Protein AF-A0A3N1D7R2-F1 (afdb_monomer)

Organism: NCBI:txid58109

Sequence (137 aa):
MTSPSEAVRLITARLTAFESTLLNRIGTVERKLETRLAAIETVLREHAPERDLGCGQGPDGEHVLTSTCPLTCLQPPVLPARPYNALVSGCCFSVIGDVITASQAGELTELRNMGPISAERVESVLRTAGLLPRVES

Foldseek 3Di:
DDDPVRVVVVVVVVVVVVVVVVVVVVVVVVVVVVVVVVVVVVVVVVPPPPPPQVADQDPVRDGQADQAGFLCVCDPPLADPQLSVLQVQQVQGGGNVSVLVCLVVVNQCVGDSRHPVSSVSSVVSCVVSVNDDDPPD

Structure (mmCIF, N/CA/C/O backbone):
data_AF-A0A3N1D7R2-F1
#
_entry.id   AF-A0A3N1D7R2-F1
#
loop_
_atom_site.group_PDB
_atom_site.id
_atom_site.type_symbol
_atom_site.label_atom_id
_atom_site.label_alt_id
_atom_site.label_comp_id
_atom_site.label_asym_id
_atom_site.label_entity_id
_atom_site.label_seq_id
_atom_site.pdbx_PDB_ins_code
_atom_site.Cartn_x
_atom_site.Cartn_y
_atom_site.Cartn_z
_atom_site.occupancy
_atom_site.B_iso_or_equiv
_atom_site.auth_seq_id
_atom_site.auth_comp_id
_atom_site.auth_asym_id
_atom_site.auth_atom_id
_atom_site.pdbx_PDB_model_num
ATOM 1 N N . MET A 1 1 ? 42.973 -2.081 -48.984 1.00 64.88 1 MET A N 1
ATOM 2 C CA . MET A 1 1 ? 42.546 -0.773 -48.443 1.00 64.88 1 MET A CA 1
ATOM 3 C C . MET A 1 1 ? 41.072 -0.628 -48.779 1.00 64.88 1 MET A C 1
ATOM 5 O O . MET A 1 1 ? 40.755 -0.545 -49.956 1.00 64.88 1 MET A O 1
ATOM 9 N N . THR A 1 2 ? 40.173 -0.727 -47.799 1.00 69.62 2 THR A N 1
ATOM 10 C CA . THR A 1 2 ? 38.733 -0.495 -48.015 1.00 69.62 2 THR A CA 1
ATOM 11 C C . THR A 1 2 ? 38.522 0.945 -48.454 1.00 69.62 2 THR A C 1
ATOM 13 O O . THR A 1 2 ? 39.094 1.861 -47.858 1.00 69.62 2 THR A O 1
ATOM 16 N N . SER A 1 3 ? 37.733 1.150 -49.509 1.00 87.94 3 SER A N 1
ATOM 17 C CA . SER A 1 3 ? 37.443 2.505 -49.973 1.00 87.94 3 SER A CA 1
ATOM 18 C C . SER A 1 3 ? 36.660 3.269 -48.890 1.00 87.94 3 SER A C 1
ATOM 20 O O . SER A 1 3 ? 35.867 2.657 -48.166 1.00 87.94 3 SER A O 1
ATOM 22 N N . PRO A 1 4 ? 36.827 4.596 -48.767 1.00 84.88 4 PRO A N 1
ATOM 23 C CA . PRO A 1 4 ? 36.066 5.399 -47.806 1.00 84.88 4 PRO A CA 1
ATOM 24 C C . PRO A 1 4 ? 34.544 5.198 -47.924 1.00 84.88 4 PRO A C 1
ATOM 26 O O . PRO A 1 4 ? 33.840 5.170 -46.920 1.00 84.88 4 PRO A O 1
ATOM 29 N N . SER A 1 5 ? 34.046 4.970 -49.144 1.00 88.88 5 SER A N 1
ATOM 30 C CA . SER A 1 5 ? 32.633 4.681 -49.429 1.00 88.88 5 SER A CA 1
ATOM 31 C C . SER A 1 5 ? 32.153 3.365 -48.801 1.00 88.88 5 SER A C 1
ATOM 33 O O . SER A 1 5 ? 31.061 3.286 -48.238 1.00 88.88 5 SER A O 1
ATOM 35 N N . GLU A 1 6 ? 32.987 2.329 -48.831 1.00 92.44 6 GLU A N 1
ATOM 36 C CA . GLU A 1 6 ? 32.668 1.015 -48.269 1.00 92.44 6 GLU A CA 1
ATOM 37 C C . GLU A 1 6 ? 32.672 1.032 -46.733 1.00 92.44 6 GLU A C 1
ATOM 39 O O . GLU A 1 6 ? 31.794 0.443 -46.101 1.00 92.44 6 GLU A O 1
ATOM 44 N N . ALA A 1 7 ? 33.595 1.790 -46.132 1.00 91.62 7 ALA A N 1
ATOM 45 C CA . ALA A 1 7 ? 33.631 2.011 -44.688 1.00 91.62 7 ALA A CA 1
ATOM 46 C C . ALA A 1 7 ? 32.375 2.748 -44.190 1.00 91.62 7 ALA A C 1
ATOM 48 O O . ALA A 1 7 ? 31.772 2.330 -43.201 1.00 91.62 7 ALA A O 1
ATOM 49 N N . VAL A 1 8 ? 31.933 3.791 -44.904 1.00 94.44 8 VAL A N 1
ATOM 50 C CA . VAL A 1 8 ? 30.688 4.510 -44.583 1.00 94.44 8 VAL A CA 1
ATOM 51 C C . VAL A 1 8 ? 29.482 3.576 -44.690 1.00 94.44 8 VAL A C 1
ATOM 53 O O . VAL A 1 8 ? 28.693 3.502 -43.752 1.00 94.44 8 VAL A O 1
ATOM 56 N N . ARG A 1 9 ? 29.375 2.786 -45.768 1.00 93.56 9 ARG A N 1
ATOM 57 C CA . ARG A 1 9 ? 28.279 1.814 -45.938 1.00 93.56 9 ARG A CA 1
ATOM 58 C C . ARG A 1 9 ? 28.215 0.790 -44.806 1.00 93.56 9 ARG A C 1
ATOM 60 O O . ARG A 1 9 ? 27.124 0.482 -44.329 1.00 93.56 9 ARG A O 1
ATOM 67 N N . LEU A 1 10 ? 29.363 0.275 -44.367 1.00 95.25 10 LEU A N 1
ATOM 68 C CA . LEU A 1 10 ? 29.427 -0.682 -43.264 1.00 95.25 10 LEU A CA 1
ATOM 69 C C . LEU A 1 10 ? 28.989 -0.049 -41.936 1.00 95.25 10 LEU A C 1
ATOM 71 O O . LEU A 1 10 ? 28.249 -0.673 -41.175 1.00 95.25 10 LEU A O 1
ATOM 75 N N . ILE A 1 11 ? 29.416 1.186 -41.660 1.00 94.81 11 ILE A N 1
ATOM 76 C CA . ILE A 1 11 ? 29.016 1.918 -40.451 1.00 94.81 11 ILE A CA 1
ATOM 77 C C . ILE A 1 11 ? 27.508 2.171 -40.461 1.00 94.81 11 ILE A C 1
ATOM 79 O O . ILE A 1 11 ? 26.844 1.854 -39.476 1.00 94.81 11 ILE A O 1
ATOM 83 N N . THR A 1 12 ? 26.954 2.657 -41.575 1.00 95.88 12 THR A N 1
ATOM 84 C CA . THR A 1 12 ? 25.509 2.879 -41.718 1.00 95.88 12 THR A CA 1
ATOM 85 C C . THR A 1 12 ? 24.726 1.591 -41.476 1.00 95.88 12 THR A C 1
ATOM 87 O O . THR A 1 12 ? 23.809 1.586 -40.662 1.00 95.88 12 THR A O 1
ATOM 90 N N . ALA A 1 13 ? 25.129 0.474 -42.090 1.00 94.06 13 ALA A N 1
ATOM 91 C CA . ALA A 1 13 ? 24.455 -0.809 -41.899 1.00 94.06 13 ALA A CA 1
ATOM 92 C C . ALA A 1 13 ? 24.475 -1.274 -40.432 1.00 94.06 13 ALA A C 1
ATOM 94 O O . ALA A 1 13 ? 23.469 -1.767 -39.920 1.00 94.06 13 ALA A O 1
ATOM 95 N N . ARG A 1 14 ? 25.601 -1.087 -39.729 1.00 96.38 14 ARG A N 1
ATOM 96 C CA . ARG A 1 14 ? 25.704 -1.422 -38.301 1.00 96.38 14 ARG A CA 1
ATOM 97 C C . ARG A 1 14 ? 24.826 -0.521 -37.440 1.00 96.38 14 ARG A C 1
ATOM 99 O O . ARG A 1 14 ? 24.183 -1.036 -36.532 1.00 96.38 14 ARG A O 1
ATOM 106 N N . LEU A 1 15 ? 24.780 0.781 -37.720 1.00 95.94 15 LEU A N 1
ATOM 107 C CA . LEU A 1 15 ? 23.924 1.719 -36.990 1.00 95.94 15 LEU A CA 1
ATOM 108 C C . LEU A 1 15 ? 22.445 1.362 -37.161 1.00 95.94 15 LEU A C 1
ATOM 110 O O . LEU A 1 15 ? 21.756 1.203 -36.161 1.00 95.94 15 LEU A O 1
ATOM 114 N N . THR A 1 16 ? 21.990 1.088 -38.385 1.00 96.00 16 THR A N 1
ATOM 115 C CA . THR A 1 16 ? 20.603 0.661 -38.638 1.00 96.00 16 THR A CA 1
ATOM 116 C C . THR A 1 16 ? 20.268 -0.673 -37.953 1.00 96.00 16 THR A C 1
ATOM 118 O O . THR A 1 16 ? 19.176 -0.856 -37.407 1.00 96.00 16 THR A O 1
ATOM 121 N N . ALA A 1 17 ? 21.210 -1.622 -37.918 1.00 95.81 17 ALA A N 1
ATOM 122 C CA . ALA A 1 17 ? 21.034 -2.878 -37.184 1.00 95.81 17 ALA A CA 1
ATOM 123 C C . ALA A 1 17 ? 20.944 -2.656 -35.659 1.00 95.81 17 ALA A C 1
ATOM 125 O O . ALA A 1 17 ? 20.149 -3.304 -34.973 1.00 95.81 17 ALA A O 1
ATOM 126 N N . PHE A 1 18 ? 21.723 -1.717 -35.119 1.00 96.50 18 PHE A N 1
ATOM 127 C CA . PHE A 1 18 ? 21.644 -1.332 -33.710 1.00 96.50 18 PHE A CA 1
ATOM 128 C C . PHE A 1 18 ? 20.326 -0.625 -33.381 1.00 96.50 18 PHE A C 1
ATOM 130 O O . PHE A 1 18 ? 19.679 -0.989 -32.401 1.00 96.50 18 PHE A O 1
ATOM 137 N N . GLU A 1 19 ? 19.901 0.329 -34.208 1.00 97.50 19 GLU A N 1
ATOM 138 C CA . GLU A 1 19 ? 18.636 1.054 -34.051 1.00 97.50 19 GLU A CA 1
ATOM 139 C C . GLU A 1 19 ? 17.442 0.099 -34.063 1.00 97.50 19 GLU A C 1
ATOM 141 O O . GLU A 1 19 ? 16.632 0.112 -33.137 1.00 97.50 19 GLU A O 1
ATOM 146 N N . SER A 1 20 ? 17.371 -0.802 -35.046 1.00 93.50 20 SER A N 1
ATOM 147 C CA . SER A 1 20 ? 16.302 -1.808 -35.110 1.00 93.50 20 SER A CA 1
ATOM 148 C C . SER A 1 20 ? 16.299 -2.740 -33.894 1.00 93.50 20 SER A C 1
ATOM 150 O O . SER A 1 20 ? 15.237 -3.050 -33.350 1.00 93.50 20 SER A O 1
ATOM 152 N N . THR A 1 21 ? 17.473 -3.144 -33.400 1.00 97.25 21 THR A N 1
ATOM 153 C CA . THR A 1 21 ? 17.582 -3.961 -32.181 1.00 97.25 21 THR A CA 1
ATOM 154 C C . THR A 1 21 ? 17.088 -3.207 -30.946 1.00 97.25 21 THR A C 1
ATOM 156 O O . THR A 1 21 ? 16.380 -3.782 -30.116 1.00 97.25 21 THR A O 1
ATOM 159 N N . LEU A 1 22 ? 17.438 -1.926 -30.806 1.00 96.00 22 LEU A N 1
ATOM 160 C CA . LEU A 1 22 ? 16.990 -1.096 -29.688 1.00 96.00 22 LEU A CA 1
ATOM 161 C C . LEU A 1 22 ? 15.477 -0.885 -29.721 1.00 96.00 22 LEU A C 1
ATOM 163 O O . LEU A 1 22 ? 14.824 -1.132 -28.709 1.00 96.00 22 LEU A O 1
ATOM 167 N N . LEU A 1 23 ? 14.916 -0.531 -30.879 1.00 95.44 23 LEU A N 1
ATOM 168 C CA . LEU A 1 23 ? 13.471 -0.369 -31.056 1.00 95.44 23 LEU A CA 1
ATOM 169 C C . LEU A 1 23 ? 12.711 -1.657 -30.714 1.00 95.44 23 LEU A C 1
ATOM 171 O O . LEU A 1 23 ? 11.736 -1.622 -29.965 1.00 95.44 23 LEU A O 1
ATOM 175 N N . ASN A 1 24 ? 13.209 -2.814 -31.158 1.00 95.12 24 ASN A N 1
ATOM 176 C CA . ASN A 1 24 ? 12.610 -4.108 -30.821 1.00 95.12 24 ASN A CA 1
ATOM 177 C C . ASN A 1 24 ? 12.651 -4.410 -29.316 1.00 95.12 24 ASN A C 1
ATOM 179 O O . ASN A 1 24 ? 11.694 -4.956 -28.754 1.00 95.12 24 ASN A O 1
ATOM 183 N N . ARG A 1 25 ? 13.754 -4.069 -28.639 1.00 96.25 25 ARG A N 1
ATOM 184 C CA . ARG A 1 25 ? 13.876 -4.252 -27.186 1.00 96.25 25 ARG A CA 1
ATOM 185 C C . ARG A 1 25 ? 12.934 -3.323 -26.428 1.00 96.25 25 ARG A C 1
ATOM 187 O O . ARG A 1 25 ? 12.281 -3.799 -25.503 1.00 96.25 25 ARG A O 1
ATOM 194 N N . ILE A 1 26 ? 12.827 -2.061 -26.842 1.00 96.38 26 ILE A N 1
ATOM 195 C CA . ILE A 1 26 ? 11.903 -1.076 -26.260 1.00 96.38 26 ILE A CA 1
ATOM 196 C C . ILE A 1 26 ? 10.462 -1.578 -26.390 1.00 96.38 26 ILE A C 1
ATOM 198 O O . ILE A 1 26 ? 9.819 -1.814 -25.370 1.00 96.38 26 ILE A O 1
ATOM 202 N N . GLY A 1 27 ? 10.016 -1.918 -27.603 1.00 94.94 27 GLY A N 1
ATOM 203 C CA . GLY A 1 27 ? 8.652 -2.417 -27.826 1.00 94.94 27 GLY A CA 1
ATOM 204 C C . GLY A 1 27 ? 8.350 -3.756 -27.136 1.00 94.94 27 GLY A C 1
ATOM 205 O O . GLY A 1 27 ? 7.197 -4.116 -26.900 1.00 94.94 27 GLY A O 1
ATOM 206 N N . THR A 1 28 ? 9.372 -4.540 -26.783 1.00 95.12 28 THR A N 1
ATOM 207 C CA . THR A 1 28 ? 9.191 -5.748 -25.959 1.00 95.12 28 THR A CA 1
ATOM 208 C C . THR A 1 28 ? 9.011 -5.408 -24.481 1.00 95.12 28 THR A C 1
ATOM 210 O O . THR A 1 28 ? 8.217 -6.055 -23.799 1.00 95.12 28 THR A O 1
ATOM 213 N N . VAL A 1 29 ? 9.741 -4.415 -23.971 1.00 94.81 29 VAL A N 1
ATOM 214 C CA . VAL A 1 29 ? 9.598 -3.943 -22.589 1.00 94.81 29 VAL A CA 1
ATOM 215 C C . VAL A 1 29 ? 8.248 -3.259 -22.394 1.00 94.81 29 VAL A C 1
ATOM 217 O O . VAL A 1 29 ? 7.569 -3.579 -21.424 1.00 94.81 29 VAL A O 1
ATOM 220 N N . GLU A 1 30 ? 7.827 -2.408 -23.329 1.00 95.94 30 GLU A N 1
ATOM 221 C CA . GLU A 1 30 ? 6.527 -1.723 -23.292 1.00 95.94 30 GLU A CA 1
ATOM 222 C C . GLU A 1 30 ? 5.372 -2.722 -23.208 1.00 95.94 30 GLU A C 1
ATOM 224 O O . GLU A 1 30 ? 4.618 -2.704 -22.239 1.00 95.94 30 GLU A O 1
ATOM 229 N N . ARG A 1 31 ? 5.326 -3.710 -24.113 1.00 92.62 31 ARG A N 1
ATOM 230 C CA . ARG A 1 31 ? 4.300 -4.767 -24.069 1.00 92.62 31 ARG A CA 1
ATOM 231 C C . ARG A 1 31 ? 4.311 -5.560 -22.762 1.00 92.62 31 ARG A C 1
ATOM 233 O O . ARG A 1 31 ? 3.258 -5.925 -22.239 1.00 92.62 31 ARG A O 1
ATOM 240 N N . LYS A 1 32 ? 5.496 -5.849 -22.207 1.00 93.75 32 LYS A N 1
ATOM 241 C CA . LYS A 1 32 ? 5.606 -6.530 -20.904 1.00 93.75 32 LYS A CA 1
ATOM 242 C C . LYS A 1 32 ? 5.071 -5.666 -19.764 1.00 93.75 32 LYS A C 1
ATOM 244 O O . LYS A 1 32 ? 4.475 -6.213 -18.838 1.00 93.75 32 LYS A O 1
ATOM 249 N N . LEU A 1 33 ? 5.293 -4.355 -19.806 1.00 92.38 33 LEU A N 1
ATOM 250 C CA . LEU A 1 33 ? 4.772 -3.422 -18.809 1.00 92.38 33 LEU A CA 1
ATO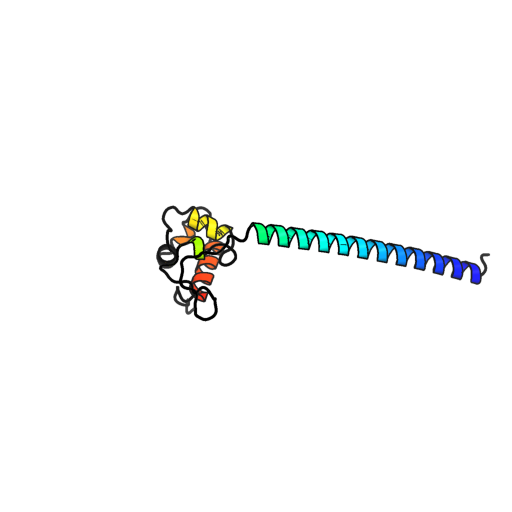M 251 C C . LEU A 1 33 ? 3.253 -3.290 -18.915 1.00 92.38 33 LEU A C 1
ATOM 253 O O . LEU A 1 33 ? 2.585 -3.441 -17.897 1.00 92.38 33 LEU A O 1
ATOM 257 N N . GLU A 1 34 ? 2.710 -3.123 -20.121 1.00 93.19 34 GLU A N 1
ATOM 258 C CA . GLU A 1 34 ? 1.261 -3.094 -20.373 1.00 93.19 34 GLU A CA 1
ATOM 259 C C . GLU A 1 34 ? 0.577 -4.366 -19.861 1.00 93.19 34 GLU A C 1
ATOM 261 O O . GLU A 1 34 ? -0.402 -4.297 -19.122 1.00 93.19 34 GLU A O 1
ATOM 266 N N . THR A 1 35 ? 1.150 -5.537 -20.159 1.00 91.50 35 THR A N 1
ATOM 267 C CA . THR A 1 35 ? 0.620 -6.825 -19.680 1.00 91.50 35 THR A CA 1
ATOM 268 C C . THR A 1 35 ? 0.601 -6.894 -18.152 1.00 91.50 35 THR A C 1
ATOM 270 O O . THR A 1 35 ? -0.367 -7.362 -17.553 1.00 91.50 35 THR A O 1
ATOM 273 N N . ARG A 1 36 ? 1.668 -6.423 -17.493 1.00 93.31 36 ARG A N 1
ATOM 274 C CA . ARG A 1 36 ? 1.745 -6.411 -16.025 1.00 93.31 36 ARG A CA 1
ATOM 275 C C . ARG A 1 36 ? 0.765 -5.420 -15.406 1.00 93.31 36 ARG A C 1
ATOM 277 O O . ARG A 1 36 ? 0.184 -5.747 -14.378 1.00 93.31 36 ARG A O 1
ATOM 284 N N . LEU A 1 37 ? 0.581 -4.247 -16.009 1.00 90.81 37 LEU A N 1
ATOM 285 C CA . LEU A 1 37 ? -0.393 -3.255 -15.555 1.00 90.81 37 LEU A CA 1
ATOM 286 C C . LEU A 1 37 ? -1.818 -3.804 -15.652 1.00 90.81 37 LEU A C 1
ATOM 288 O O . LEU A 1 37 ? -2.528 -3.794 -14.653 1.00 90.81 37 LEU A O 1
ATOM 292 N N . ALA A 1 38 ? -2.188 -4.397 -16.789 1.00 85.50 38 ALA A N 1
ATOM 293 C CA . ALA A 1 38 ? -3.502 -5.016 -16.969 1.00 85.50 38 ALA A CA 1
ATOM 294 C C . ALA A 1 38 ? -3.759 -6.157 -15.964 1.00 85.50 38 ALA A C 1
ATOM 296 O O . ALA A 1 38 ? -4.859 -6.285 -15.420 1.00 85.50 38 ALA A O 1
ATOM 297 N N . ALA A 1 39 ? -2.736 -6.966 -15.663 1.00 88.25 39 ALA A N 1
ATOM 298 C CA . ALA A 1 39 ? -2.832 -8.013 -14.649 1.00 88.25 39 ALA A CA 1
ATOM 299 C C . ALA A 1 39 ? -3.042 -7.431 -13.241 1.00 88.25 39 ALA A C 1
ATOM 301 O O . ALA A 1 39 ? -3.894 -7.914 -12.499 1.00 88.25 39 ALA A O 1
ATOM 302 N N . ILE A 1 40 ? -2.311 -6.369 -12.882 1.00 84.31 40 ILE A N 1
ATOM 303 C CA . ILE A 1 40 ? -2.478 -5.676 -11.597 1.00 84.31 40 ILE A CA 1
ATOM 304 C C . ILE A 1 40 ? -3.879 -5.070 -11.489 1.00 84.31 40 ILE A C 1
ATOM 306 O O . ILE A 1 40 ? -4.529 -5.245 -10.464 1.00 84.31 40 ILE A O 1
ATOM 310 N N . GLU A 1 41 ? -4.369 -4.400 -12.531 1.00 82.81 41 GLU A N 1
ATOM 311 C CA . GLU A 1 41 ? -5.723 -3.836 -12.546 1.00 82.81 41 GLU A CA 1
ATOM 312 C C . GLU A 1 41 ? -6.797 -4.908 -12.377 1.00 82.81 41 GLU A C 1
ATOM 314 O O . GLU A 1 41 ? -7.778 -4.693 -11.670 1.00 82.81 41 GLU A O 1
ATOM 319 N N . THR A 1 42 ? -6.604 -6.070 -13.000 1.00 77.75 42 THR A N 1
ATOM 320 C CA . THR A 1 42 ? -7.522 -7.205 -12.859 1.00 77.75 42 THR A CA 1
ATOM 321 C C . THR A 1 42 ? -7.543 -7.711 -11.422 1.00 77.75 42 THR A C 1
ATOM 323 O O . THR A 1 42 ? -8.613 -7.785 -10.828 1.00 77.75 42 THR A O 1
ATOM 326 N N . VAL A 1 43 ? -6.371 -7.943 -10.825 1.00 79.75 43 VAL A N 1
ATOM 327 C CA . VAL A 1 43 ? -6.256 -8.375 -9.424 1.00 79.75 43 VAL A CA 1
ATOM 328 C C . VAL A 1 43 ? -6.856 -7.342 -8.469 1.00 79.75 43 VAL A C 1
ATOM 330 O O . VAL A 1 43 ? -7.570 -7.701 -7.539 1.00 79.75 43 VAL A O 1
ATOM 333 N N . LEU A 1 44 ? -6.609 -6.050 -8.694 1.00 75.88 44 LEU A N 1
ATOM 334 C CA . LEU A 1 44 ? -7.180 -4.983 -7.869 1.00 75.88 44 LEU A CA 1
ATOM 335 C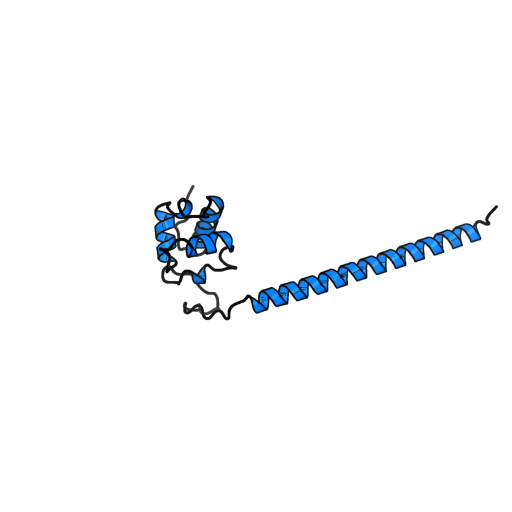 C . LEU A 1 44 ? -8.702 -4.902 -7.999 1.00 75.88 44 LEU A C 1
ATOM 337 O O . LEU A 1 44 ? -9.368 -4.614 -7.011 1.00 75.88 44 LEU A O 1
ATOM 341 N N . ARG A 1 45 ? -9.255 -5.163 -9.188 1.00 71.31 45 ARG A N 1
ATOM 342 C CA . ARG A 1 45 ? -10.704 -5.189 -9.418 1.00 71.31 45 ARG A CA 1
ATOM 343 C C . ARG A 1 45 ? -11.357 -6.413 -8.778 1.00 71.31 45 ARG A C 1
ATOM 345 O O . ARG A 1 45 ? -12.399 -6.273 -8.157 1.00 71.31 45 ARG A O 1
ATOM 352 N N . GLU A 1 46 ? -10.737 -7.585 -8.890 1.00 71.88 46 GLU A N 1
ATOM 353 C CA . GLU A 1 46 ? -11.218 -8.831 -8.275 1.00 71.88 46 GLU A CA 1
ATOM 354 C C . GLU A 1 46 ? -11.098 -8.823 -6.743 1.00 71.88 46 GLU A C 1
ATOM 356 O O . GLU A 1 46 ? -11.872 -9.481 -6.052 1.00 71.88 46 GLU A O 1
ATOM 361 N N . HIS A 1 47 ? -10.139 -8.074 -6.195 1.00 61.00 47 HIS A N 1
ATOM 362 C CA . HIS A 1 47 ? -9.946 -7.917 -4.752 1.00 61.00 47 HIS A CA 1
ATOM 363 C C . HIS A 1 47 ? -10.529 -6.625 -4.179 1.00 61.00 47 HIS A C 1
ATOM 365 O O . HIS A 1 47 ? -10.349 -6.364 -2.990 1.00 61.00 47 HIS A O 1
ATOM 371 N N . ALA A 1 48 ? -11.228 -5.821 -4.978 1.00 47.72 48 ALA A N 1
ATOM 372 C CA . ALA A 1 48 ? -12.056 -4.749 -4.454 1.00 47.72 48 ALA A CA 1
ATOM 373 C C . ALA A 1 48 ? -13.406 -5.362 -4.045 1.00 47.72 48 ALA A C 1
ATOM 375 O O . ALA A 1 48 ? -14.218 -5.641 -4.927 1.00 47.72 48 ALA A O 1
ATOM 376 N N . PRO A 1 49 ? -13.676 -5.610 -2.746 1.00 49.75 49 PRO A N 1
ATOM 377 C CA . PRO A 1 49 ? -15.018 -6.003 -2.340 1.00 49.75 49 PRO A CA 1
ATOM 378 C C . PRO A 1 49 ? -15.998 -4.900 -2.758 1.00 49.75 49 PRO A C 1
ATOM 380 O O . PRO A 1 49 ? -15.686 -3.715 -2.601 1.00 49.75 49 PRO A O 1
ATOM 383 N N . GLU A 1 50 ? -17.171 -5.276 -3.278 1.00 48.28 50 GLU A N 1
ATOM 384 C CA . GLU A 1 50 ? -18.319 -4.369 -3.365 1.00 48.28 50 GLU A CA 1
ATOM 385 C C . GLU A 1 50 ? -18.514 -3.747 -1.978 1.00 48.28 50 GLU A C 1
ATOM 387 O O . GLU A 1 50 ? -18.824 -4.426 -0.999 1.00 48.28 50 GLU A O 1
ATOM 392 N N . ARG A 1 51 ? -18.196 -2.455 -1.867 1.00 52.09 51 ARG A N 1
ATOM 393 C CA . ARG A 1 51 ? -18.161 -1.727 -0.599 1.00 52.09 51 ARG A CA 1
ATOM 394 C C . ARG A 1 51 ? -19.573 -1.358 -0.179 1.00 52.09 51 ARG A C 1
ATOM 396 O O . ARG A 1 51 ? -19.946 -0.192 -0.254 1.00 52.09 51 ARG A O 1
ATOM 403 N N . ASP A 1 52 ? -20.332 -2.326 0.311 1.00 45.69 52 ASP A N 1
ATOM 404 C CA . ASP A 1 52 ? -21.493 -2.021 1.138 1.00 45.69 52 ASP A CA 1
ATOM 405 C C . ASP A 1 52 ? -21.017 -1.854 2.588 1.00 45.69 52 ASP A C 1
ATOM 407 O O . ASP A 1 52 ? -21.086 -2.757 3.419 1.00 45.69 52 ASP A O 1
ATOM 411 N N . LEU A 1 53 ? -20.378 -0.711 2.868 1.00 51.75 53 LEU A N 1
ATOM 412 C CA . LEU A 1 53 ? -19.773 -0.445 4.177 1.00 51.75 53 LEU A CA 1
ATOM 413 C C . LEU A 1 53 ? -20.811 -0.140 5.267 1.00 51.75 53 LEU A C 1
ATOM 415 O O . LEU A 1 53 ? -20.406 0.067 6.404 1.00 51.75 53 LEU A O 1
ATOM 419 N N . GLY A 1 54 ? -22.121 -0.103 4.975 1.00 49.12 54 GLY A N 1
ATOM 420 C CA . GLY A 1 54 ? -23.183 0.110 5.977 1.00 49.12 54 GLY A CA 1
ATOM 421 C C . GLY A 1 54 ? -23.055 1.405 6.799 1.00 49.12 54 GLY A C 1
ATOM 422 O O . GLY A 1 54 ? -23.791 1.614 7.760 1.00 49.12 54 GLY A O 1
ATOM 423 N N . CYS A 1 55 ? -22.115 2.273 6.432 1.00 46.44 55 CYS A N 1
ATOM 424 C CA . CYS A 1 55 ? -21.738 3.487 7.131 1.00 46.44 55 CYS A CA 1
ATOM 425 C C . CYS A 1 55 ? -22.089 4.662 6.233 1.00 46.44 55 CYS A C 1
ATOM 427 O O . CYS A 1 55 ? -21.715 4.666 5.059 1.00 46.44 55 CYS A O 1
ATOM 429 N N . GLY A 1 56 ? -22.839 5.618 6.782 1.00 48.91 56 GLY A N 1
ATOM 430 C CA . GLY A 1 56 ? -23.440 6.726 6.044 1.00 48.91 56 GLY A CA 1
ATOM 431 C C . GLY A 1 56 ? -22.481 7.358 5.037 1.00 48.91 56 GLY A C 1
ATOM 432 O O . GLY A 1 56 ? -21.437 7.892 5.405 1.00 48.91 56 GLY A O 1
ATOM 433 N N . GLN A 1 57 ? -22.845 7.282 3.759 1.00 47.09 57 GLN A N 1
ATOM 434 C CA . GLN A 1 57 ? -22.188 8.049 2.708 1.00 47.09 57 GLN A CA 1
ATOM 435 C C . GLN A 1 57 ? -22.482 9.530 2.956 1.00 47.09 57 GLN A C 1
ATOM 437 O O . GLN A 1 57 ? -23.642 9.915 3.128 1.00 47.09 57 GLN A O 1
ATOM 442 N N . GLY A 1 58 ? -21.436 10.358 3.003 1.00 49.72 58 GLY A N 1
ATOM 443 C CA . GLY A 1 58 ? -21.605 11.807 2.967 1.00 49.72 58 GLY A CA 1
ATOM 444 C C . GLY A 1 58 ? -22.267 12.253 1.653 1.00 49.72 58 GLY A C 1
ATOM 445 O O . GLY A 1 58 ? -22.318 11.476 0.696 1.00 49.72 58 GLY A O 1
ATOM 446 N N . PRO A 1 59 ? -22.756 13.504 1.572 1.00 44.34 59 PRO A N 1
ATOM 447 C CA . PRO A 1 59 ? -23.466 14.022 0.396 1.00 44.34 59 PRO A CA 1
ATOM 448 C C . PRO A 1 59 ? -22.639 13.986 -0.905 1.00 44.34 59 PRO A C 1
ATOM 450 O O . PRO A 1 59 ? -23.224 13.984 -1.984 1.00 44.34 59 PRO A O 1
ATOM 453 N N . ASP A 1 60 ? -21.310 13.874 -0.801 1.00 50.00 60 ASP A N 1
ATOM 454 C CA . ASP A 1 60 ? -20.375 13.831 -1.933 1.00 50.00 60 ASP A CA 1
ATOM 455 C C . ASP A 1 60 ? -19.835 12.416 -2.241 1.00 50.00 60 ASP A C 1
ATOM 457 O O . ASP A 1 60 ? -18.946 12.248 -3.074 1.00 50.00 60 ASP A O 1
ATOM 461 N N . GLY A 1 61 ? -20.343 11.374 -1.569 1.00 52.38 61 GLY A N 1
ATOM 462 C CA . GLY A 1 61 ? -19.887 9.989 -1.755 1.00 52.38 61 GLY A CA 1
ATOM 463 C C . GLY A 1 61 ? -18.574 9.635 -1.042 1.00 52.38 61 GLY A C 1
ATOM 464 O O . GLY A 1 61 ? -18.121 8.492 -1.130 1.00 52.38 61 GLY A O 1
ATOM 465 N N . GLU A 1 62 ? -17.976 10.567 -0.292 1.00 57.34 62 GLU A N 1
ATOM 466 C CA . GLU A 1 62 ? -16.865 10.271 0.616 1.00 57.34 62 GLU A CA 1
ATOM 467 C C . GLU A 1 62 ? -17.380 9.618 1.908 1.00 57.34 62 GLU A C 1
ATOM 469 O O . GLU A 1 62 ? -18.295 10.105 2.580 1.00 57.34 62 GLU A O 1
ATOM 474 N N . HIS A 1 63 ? -16.791 8.474 2.254 1.00 67.06 63 HIS A N 1
ATOM 475 C CA . HIS A 1 63 ? -17.083 7.770 3.496 1.00 67.06 63 HIS A CA 1
ATOM 476 C C . HIS A 1 63 ? -16.362 8.460 4.661 1.00 67.06 63 HIS A C 1
ATOM 478 O O . HIS A 1 63 ? -15.142 8.342 4.808 1.00 67.06 63 HIS A O 1
ATOM 484 N N . VAL A 1 64 ? -17.122 9.155 5.507 1.00 74.69 6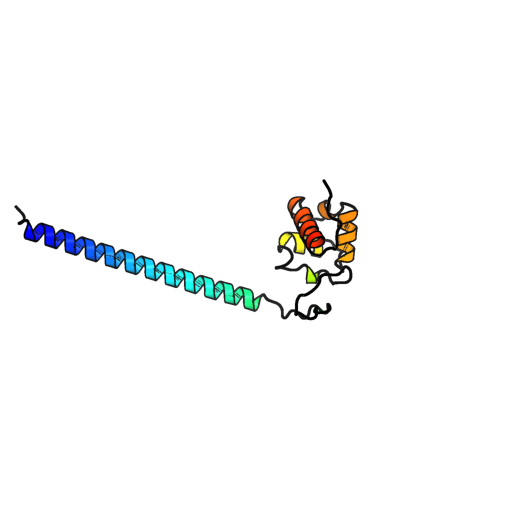4 VAL A N 1
ATOM 485 C CA . VAL A 1 64 ? -16.600 9.786 6.724 1.00 74.69 64 VAL A CA 1
ATOM 486 C C . VAL A 1 64 ? -16.453 8.722 7.812 1.00 74.69 64 VAL A C 1
ATOM 488 O O . VAL A 1 64 ? -17.433 8.118 8.244 1.00 74.69 64 VAL A O 1
ATOM 491 N N . LEU A 1 65 ? -15.220 8.481 8.264 1.00 81.19 65 LEU A N 1
ATOM 492 C CA . LEU A 1 65 ? -14.946 7.553 9.363 1.00 81.19 65 LEU A CA 1
ATOM 493 C C . LEU A 1 65 ? -15.494 8.122 10.677 1.00 81.19 65 LEU A C 1
ATOM 495 O O . LEU A 1 65 ? -15.154 9.236 11.066 1.00 81.19 65 LEU A O 1
ATOM 499 N N . THR A 1 66 ? -16.300 7.336 11.386 1.00 83.94 66 THR A N 1
ATOM 500 C CA . THR A 1 66 ? -16.807 7.666 12.726 1.00 83.94 66 THR A CA 1
ATOM 501 C C . THR A 1 66 ? -16.405 6.584 13.729 1.00 83.94 66 THR A C 1
ATOM 503 O O . THR A 1 66 ? -16.013 5.483 13.345 1.00 83.94 66 THR A O 1
ATOM 506 N N . SER A 1 67 ? -16.500 6.868 15.030 1.00 84.00 67 SER A N 1
ATOM 507 C CA . SER A 1 67 ? -16.178 5.890 16.082 1.00 84.00 67 SER A CA 1
ATOM 508 C C . SER A 1 67 ? -17.119 4.679 16.103 1.00 84.00 67 SER A C 1
ATOM 510 O O . SER A 1 67 ? -16.744 3.626 16.611 1.00 84.00 67 SER A O 1
ATOM 512 N N . THR A 1 68 ? -18.319 4.793 15.534 1.00 84.00 68 THR A N 1
ATOM 513 C CA . THR A 1 68 ? -19.294 3.696 15.450 1.00 84.00 68 THR A CA 1
ATOM 514 C C . THR A 1 68 ? -19.134 2.849 14.192 1.00 84.00 68 THR A C 1
ATOM 516 O O . THR A 1 68 ? -19.797 1.820 14.068 1.00 84.00 68 THR A O 1
ATOM 519 N N . CYS A 1 69 ? -18.261 3.248 13.260 1.00 82.94 69 CYS A N 1
ATOM 520 C CA . CYS A 1 69 ? -17.968 2.445 12.082 1.00 82.94 69 CYS A CA 1
ATOM 521 C C . CYS A 1 69 ? -17.367 1.086 12.491 1.00 82.94 69 CYS A C 1
ATOM 523 O O . CYS A 1 69 ? -16.556 1.026 13.422 1.00 82.94 69 CYS A O 1
ATOM 525 N N . PRO A 1 70 ? -17.700 -0.001 11.777 1.00 86.75 70 PRO A N 1
ATOM 526 C CA . PRO A 1 70 ? -17.054 -1.286 11.957 1.00 86.75 70 PRO A CA 1
ATOM 527 C C . PRO A 1 70 ? -15.571 -1.184 11.599 1.00 86.75 70 PRO A C 1
ATOM 529 O O . PRO A 1 70 ? -15.154 -0.364 10.773 1.00 86.75 70 PRO A O 1
ATOM 532 N N . LEU A 1 71 ? -14.765 -2.071 12.184 1.00 86.19 71 LEU A N 1
ATOM 533 C CA . LEU A 1 71 ? -13.324 -2.117 11.929 1.00 86.19 71 LEU A CA 1
ATOM 534 C C . LEU A 1 71 ? -12.989 -2.275 10.433 1.00 86.19 71 LEU A C 1
ATOM 536 O O . LEU A 1 71 ? -11.966 -1.777 9.969 1.00 86.19 71 LEU A O 1
ATOM 540 N N . THR A 1 72 ? -13.878 -2.902 9.658 1.00 84.06 72 THR A N 1
ATOM 541 C CA . THR A 1 72 ? -13.757 -3.075 8.201 1.00 84.06 72 THR A CA 1
ATOM 542 C C . THR A 1 72 ? -13.661 -1.757 7.432 1.00 84.06 72 THR A C 1
ATOM 544 O O . THR A 1 72 ? -13.110 -1.744 6.333 1.00 84.06 72 THR A O 1
ATOM 547 N N . CYS A 1 73 ? -14.104 -0.630 7.994 1.00 84.88 73 CYS A N 1
ATOM 548 C CA . CYS A 1 73 ? -13.905 0.687 7.386 1.00 84.88 73 CYS A CA 1
ATOM 549 C C . CYS A 1 73 ? -12.432 1.135 7.379 1.00 84.88 73 CYS A C 1
ATOM 551 O O . CYS A 1 73 ? -12.071 2.028 6.616 1.00 84.88 73 CYS A O 1
ATOM 553 N N . LEU A 1 74 ? -11.570 0.508 8.188 1.00 85.00 74 LEU A N 1
ATOM 554 C CA . LEU A 1 74 ? -10.125 0.747 8.199 1.00 85.00 74 LEU A CA 1
ATOM 555 C C . LEU A 1 74 ? -9.341 -0.204 7.282 1.00 85.00 74 LEU A C 1
ATOM 557 O O . LEU A 1 74 ? -8.114 -0.141 7.249 1.00 85.00 74 LEU A O 1
ATOM 561 N N . GLN A 1 75 ? -10.008 -1.090 6.540 1.00 83.62 75 GLN A N 1
ATOM 562 C CA . GLN A 1 75 ? -9.338 -2.011 5.620 1.00 83.62 75 GLN A CA 1
ATOM 563 C C . GLN A 1 75 ? -8.574 -1.265 4.504 1.00 83.62 75 GLN A C 1
ATOM 565 O O . GLN A 1 75 ? -8.834 -0.082 4.250 1.00 83.62 75 GLN A O 1
ATOM 570 N N . PRO A 1 76 ? -7.643 -1.928 3.793 1.00 76.00 76 PRO A N 1
ATOM 571 C CA . PRO A 1 76 ? -6.975 -1.324 2.643 1.00 76.00 76 PRO A CA 1
ATOM 572 C C . PRO A 1 76 ? -7.979 -0.712 1.645 1.00 76.00 76 PRO A C 1
ATOM 574 O O . PRO A 1 76 ? -8.981 -1.348 1.313 1.00 76.00 76 PRO A O 1
ATOM 577 N N . PRO A 1 77 ? -7.749 0.520 1.149 1.00 74.38 77 PRO A N 1
ATOM 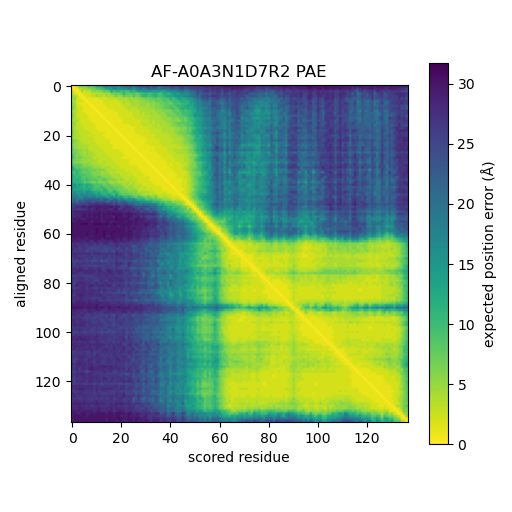578 C CA . PRO A 1 77 ? -6.500 1.285 1.169 1.00 74.38 77 PRO A CA 1
ATOM 579 C C . PRO A 1 77 ? -6.308 2.213 2.383 1.00 74.38 77 PRO A C 1
ATOM 581 O O . PRO A 1 77 ? -5.290 2.897 2.435 1.00 74.38 77 PRO A O 1
ATOM 584 N N . VAL A 1 78 ? -7.250 2.264 3.333 1.00 82.50 78 VAL A N 1
ATOM 585 C CA . VAL A 1 78 ? -7.209 3.207 4.468 1.00 82.50 78 VAL A CA 1
ATOM 586 C C . VAL A 1 78 ? -6.042 2.888 5.402 1.00 82.50 78 VAL A C 1
ATOM 588 O O . VAL A 1 78 ? -5.191 3.743 5.642 1.00 82.50 78 VAL A O 1
ATOM 591 N N . LEU A 1 79 ? -5.947 1.639 5.872 1.00 84.31 79 LEU A N 1
ATOM 592 C CA . LEU A 1 79 ? -4.736 1.124 6.505 1.00 84.31 79 LEU A CA 1
ATOM 593 C C . LEU A 1 79 ? -4.013 0.133 5.593 1.00 84.31 79 LEU A C 1
ATOM 595 O O . LEU A 1 79 ? -4.644 -0.664 4.895 1.00 84.31 79 LEU A O 1
ATOM 599 N N . PRO A 1 80 ? -2.672 0.092 5.648 1.00 84.31 80 PRO A N 1
ATOM 600 C CA . PRO A 1 80 ? -1.922 -1.015 5.077 1.00 84.31 80 PRO A CA 1
ATOM 601 C C . PRO A 1 80 ? -2.351 -2.354 5.701 1.00 84.31 80 PRO A C 1
ATOM 603 O O . PRO A 1 80 ? -2.703 -2.421 6.878 1.00 84.31 80 PRO A O 1
ATOM 606 N N . ALA A 1 81 ? -2.241 -3.446 4.939 1.00 84.62 81 ALA A N 1
ATOM 607 C CA . ALA A 1 81 ? -2.698 -4.771 5.375 1.00 84.62 81 ALA A CA 1
ATOM 608 C C . ALA A 1 81 ? -2.099 -5.223 6.720 1.00 84.62 81 ALA A C 1
ATOM 610 O O . ALA A 1 81 ? -2.768 -5.877 7.508 1.00 84.62 81 ALA A O 1
ATOM 611 N N . ARG A 1 82 ? -0.844 -4.856 7.015 1.00 86.31 82 ARG A N 1
ATOM 612 C CA . ARG A 1 82 ? -0.161 -5.245 8.258 1.00 86.31 82 ARG A CA 1
ATOM 613 C C . ARG A 1 82 ? -0.825 -4.680 9.531 1.00 86.31 82 ARG A C 1
ATOM 615 O O . ARG A 1 82 ? -1.223 -5.498 10.355 1.00 86.31 82 ARG A O 1
ATOM 622 N N . PRO A 1 83 ? -0.952 -3.349 9.725 1.00 88.88 83 PRO A N 1
ATOM 623 C CA . PRO A 1 83 ? -1.666 -2.794 10.876 1.00 88.88 83 PRO A CA 1
ATOM 624 C C . PRO A 1 83 ? -3.130 -3.237 10.914 1.00 88.88 83 PRO A C 1
ATOM 626 O O . PRO A 1 83 ? -3.609 -3.596 11.981 1.00 88.88 83 PRO A O 1
ATOM 629 N N . TYR A 1 84 ? -3.816 -3.308 9.767 1.00 89.12 84 TYR A N 1
ATOM 630 C CA . TYR A 1 84 ? -5.200 -3.790 9.725 1.00 89.12 84 TYR A CA 1
ATOM 631 C C . TYR A 1 84 ? -5.331 -5.231 10.247 1.00 89.12 84 TYR A C 1
ATOM 633 O O . TYR A 1 84 ? -6.123 -5.498 11.145 1.00 89.12 84 TYR A O 1
ATOM 641 N N . ASN A 1 85 ? -4.500 -6.155 9.760 1.00 87.75 85 ASN A N 1
ATOM 642 C CA . ASN A 1 85 ? -4.524 -7.548 10.205 1.00 87.75 85 ASN A CA 1
ATOM 643 C C . ASN A 1 85 ? -4.138 -7.695 11.679 1.00 87.75 85 ASN A C 1
ATOM 645 O O . ASN A 1 85 ? -4.640 -8.599 12.341 1.00 87.75 85 ASN A O 1
ATOM 649 N N . ALA A 1 86 ? -3.259 -6.835 12.200 1.00 88.69 86 ALA A N 1
ATOM 650 C CA . ALA A 1 86 ? -2.927 -6.817 13.621 1.00 88.69 86 ALA A CA 1
ATOM 651 C C . ALA A 1 86 ? -4.128 -6.380 14.479 1.00 88.69 86 ALA A C 1
ATOM 653 O O . ALA A 1 86 ? -4.371 -6.998 15.510 1.00 88.69 86 ALA A O 1
ATOM 654 N N . LEU A 1 87 ? -4.921 -5.401 14.021 1.00 88.44 87 LEU A N 1
ATOM 655 C CA . LEU A 1 87 ? -6.183 -5.026 14.671 1.00 88.44 87 LEU A CA 1
ATOM 656 C C . LEU A 1 87 ? -7.202 -6.168 14.604 1.00 88.44 87 LEU A C 1
ATOM 658 O O . LEU A 1 87 ? -7.727 -6.564 15.629 1.00 88.44 87 LEU A O 1
ATOM 662 N N . VAL A 1 88 ? -7.422 -6.773 13.435 1.00 86.81 88 VAL A N 1
ATOM 663 C CA . VAL A 1 88 ? -8.372 -7.897 13.291 1.00 86.81 88 VAL A CA 1
ATOM 664 C C . VAL A 1 88 ? -7.947 -9.122 14.113 1.00 86.81 88 VAL A C 1
ATOM 666 O O . VAL A 1 88 ? -8.786 -9.856 14.626 1.00 86.81 88 VAL A O 1
ATOM 669 N N . SER A 1 89 ? -6.638 -9.353 14.251 1.00 83.94 89 SER A N 1
ATOM 670 C CA . SER A 1 89 ? -6.096 -10.442 15.078 1.00 83.94 89 SER A CA 1
ATOM 671 C C . SER A 1 89 ? -6.142 -10.131 16.575 1.00 83.94 89 SER A C 1
ATOM 673 O O . SER A 1 89 ? -6.052 -11.049 17.389 1.00 83.94 89 SER A O 1
ATOM 675 N N . GLY A 1 90 ? -6.233 -8.852 16.943 1.00 72.50 90 GLY A N 1
ATOM 676 C CA . GLY A 1 90 ? -6.500 -8.411 18.302 1.00 72.50 90 GLY A CA 1
ATOM 677 C C . GLY A 1 90 ? -7.973 -8.652 18.591 1.00 72.50 90 GLY A C 1
ATOM 678 O O . GLY A 1 90 ? -8.828 -7.916 18.119 1.00 72.50 90 GLY A O 1
ATOM 679 N N . CYS A 1 91 ? -8.274 -9.702 19.347 1.00 63.09 91 CYS A N 1
ATOM 680 C CA . CYS A 1 91 ? -9.609 -10.285 19.517 1.00 63.09 91 CYS A CA 1
ATOM 681 C C . CYS A 1 91 ? -10.711 -9.339 20.051 1.00 63.09 91 CYS A C 1
ATOM 683 O O . CYS A 1 91 ? -11.841 -9.781 20.239 1.00 63.09 91 CYS A O 1
ATOM 685 N N . CYS A 1 92 ? -10.390 -8.077 20.340 1.00 77.19 92 CYS A N 1
ATOM 686 C CA . CYS A 1 92 ? -11.219 -7.136 21.086 1.00 77.19 92 CYS A CA 1
ATOM 687 C C . CYS A 1 92 ? -11.750 -5.965 20.242 1.00 77.19 92 CYS A C 1
ATOM 689 O O 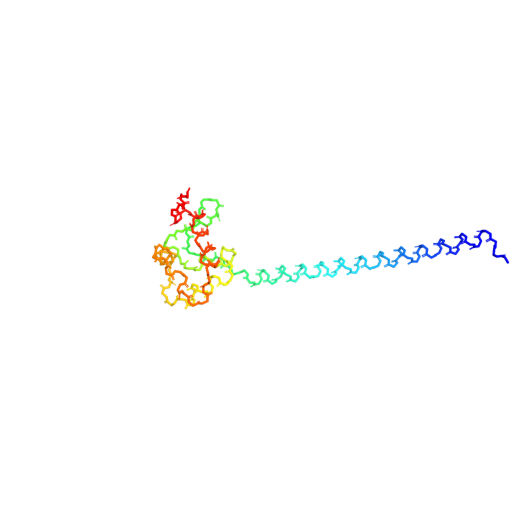. CYS A 1 92 ? -12.521 -5.169 20.764 1.00 77.19 92 CYS A O 1
ATOM 691 N N . PHE A 1 93 ? -11.347 -5.828 18.973 1.00 85.75 93 PHE A N 1
ATOM 692 C CA . PHE A 1 93 ? -11.748 -4.688 18.143 1.00 85.75 93 PHE A CA 1
ATOM 693 C C . PHE A 1 93 ? -12.910 -5.052 17.221 1.00 85.75 93 PHE A C 1
ATOM 695 O O . PHE A 1 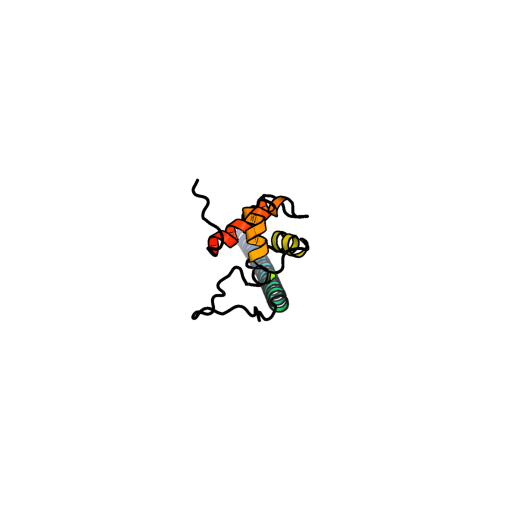93 ? -12.753 -5.817 16.270 1.00 85.75 93 PHE A O 1
ATOM 702 N N . SER A 1 94 ? -14.075 -4.470 17.487 1.00 84.12 94 SER A N 1
ATOM 703 C CA . SER A 1 94 ? -15.282 -4.628 16.672 1.00 84.12 94 SER A CA 1
ATOM 704 C C . SER A 1 94 ? -15.600 -3.363 15.872 1.00 84.12 94 SER A C 1
ATOM 706 O O . SER A 1 94 ? -15.952 -3.432 14.690 1.00 84.12 94 SER A O 1
ATOM 708 N N . VAL A 1 95 ? -15.391 -2.201 16.489 1.00 89.88 95 VAL A N 1
ATOM 709 C CA . VAL A 1 95 ? -15.632 -0.877 15.909 1.00 89.88 95 VAL A CA 1
ATOM 710 C C . VAL A 1 95 ? -14.391 0.004 16.018 1.00 89.88 95 VAL A C 1
ATOM 712 O O . VAL A 1 95 ? -13.483 -0.259 16.807 1.00 89.88 95 VAL A O 1
ATOM 715 N N . ILE A 1 96 ? -14.343 1.082 15.232 1.00 90.31 96 ILE A N 1
ATOM 716 C CA . ILE A 1 96 ? -13.240 2.055 15.277 1.00 90.31 96 ILE A CA 1
ATOM 717 C C . ILE A 1 96 ? -13.092 2.658 16.685 1.00 90.31 96 ILE A C 1
ATOM 719 O O . ILE A 1 96 ? -11.973 2.922 17.116 1.00 90.31 96 ILE A O 1
ATOM 723 N N . GLY A 1 97 ? -14.193 2.818 17.425 1.00 88.38 97 GLY A N 1
ATOM 724 C CA . GLY A 1 97 ? -14.204 3.263 18.820 1.00 88.38 97 GLY A CA 1
ATOM 725 C C . GLY A 1 97 ? -13.283 2.447 19.727 1.00 88.38 97 GLY A C 1
ATOM 726 O O . GLY A 1 97 ? -12.511 3.035 20.478 1.00 88.38 97 GLY A O 1
ATOM 727 N N . ASP A 1 98 ? -13.275 1.121 19.578 1.00 90.44 98 ASP A N 1
ATOM 728 C CA . ASP A 1 98 ? -12.424 0.227 20.371 1.00 90.44 98 ASP A CA 1
ATOM 729 C C . ASP A 1 98 ? -10.933 0.515 20.103 1.00 90.44 98 ASP A C 1
ATOM 731 O O . ASP A 1 98 ? -10.104 0.543 21.014 1.00 90.44 98 ASP A O 1
ATOM 735 N N . VAL A 1 99 ? -10.592 0.797 18.840 1.00 91.12 99 VAL A N 1
ATOM 736 C CA . VAL A 1 99 ? -9.226 1.143 18.414 1.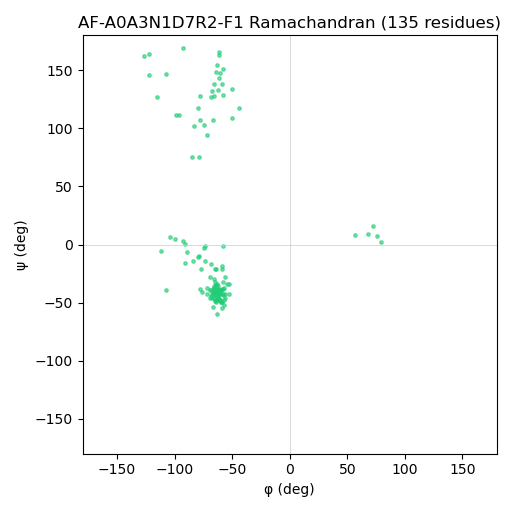00 91.12 99 VAL A CA 1
ATOM 737 C C . VAL A 1 99 ? -8.811 2.514 18.946 1.00 91.12 99 VAL A C 1
ATOM 739 O O . VAL A 1 99 ? -7.664 2.691 19.356 1.00 91.12 99 VAL A O 1
ATOM 742 N N . ILE A 1 100 ? -9.733 3.482 18.965 1.00 91.06 100 ILE A N 1
ATOM 743 C CA . ILE A 1 100 ? -9.499 4.810 19.547 1.00 91.06 100 ILE A CA 1
ATOM 744 C C . ILE A 1 100 ? -9.185 4.673 21.039 1.00 91.06 100 ILE A C 1
ATOM 746 O O . ILE A 1 100 ? -8.206 5.253 21.504 1.00 91.06 100 ILE A O 1
ATOM 750 N N . THR A 1 101 ? -9.967 3.879 21.776 1.00 90.50 101 THR A N 1
ATOM 751 C CA . THR A 1 101 ? -9.736 3.638 23.206 1.00 90.50 101 THR A CA 1
ATOM 752 C C . THR A 1 101 ? -8.372 2.993 23.454 1.00 90.50 101 THR A C 1
ATOM 754 O O . THR A 1 101 ? -7.606 3.506 24.267 1.00 90.50 101 THR A O 1
ATOM 757 N N . ALA A 1 102 ? -8.012 1.946 22.704 1.00 89.56 102 ALA A N 1
ATOM 758 C CA . ALA A 1 102 ? -6.697 1.309 22.830 1.00 89.56 102 ALA A CA 1
ATOM 759 C C . ALA A 1 102 ? -5.536 2.245 22.445 1.00 89.56 102 ALA A C 1
ATOM 761 O O . ALA A 1 102 ? -4.468 2.191 23.050 1.00 89.56 102 ALA A O 1
ATOM 762 N N . SER A 1 103 ? -5.732 3.131 21.463 1.00 90.44 103 SER A N 1
ATOM 763 C CA . SER A 1 103 ? -4.747 4.161 21.109 1.00 90.44 103 SER A CA 1
ATOM 764 C C . SER A 1 103 ? -4.528 5.147 22.250 1.00 90.44 103 SER A C 1
ATOM 766 O O . SER A 1 103 ? -3.387 5.410 22.618 1.00 90.44 103 SER A O 1
ATOM 768 N N . GLN A 1 104 ? -5.607 5.654 22.847 1.00 88.56 104 GLN A N 1
ATOM 769 C CA . GLN A 1 104 ? -5.529 6.596 23.964 1.00 88.56 104 GLN A CA 1
ATOM 770 C C . GLN A 1 104 ? -4.919 5.963 25.222 1.00 88.56 104 GLN A C 1
ATOM 772 O O . GLN A 1 104 ? -4.260 6.659 25.991 1.00 88.56 104 GLN A O 1
ATOM 777 N N . ALA A 1 105 ? -5.099 4.654 25.407 1.00 88.50 105 ALA A N 1
ATOM 778 C CA . ALA A 1 105 ? -4.474 3.886 26.479 1.00 88.50 105 ALA A CA 1
ATOM 779 C C . ALA A 1 105 ? -2.999 3.518 26.200 1.00 88.50 105 ALA A C 1
ATOM 781 O O . ALA A 1 105 ? -2.308 3.049 27.100 1.00 88.50 105 ALA A O 1
ATOM 782 N N . GLY A 1 106 ? -2.493 3.729 24.976 1.00 86.94 106 GLY A N 1
ATOM 783 C CA . GLY A 1 106 ? -1.139 3.327 24.568 1.00 86.94 106 GLY A CA 1
ATOM 784 C C . GLY A 1 106 ? -0.975 1.823 24.295 1.00 86.94 106 GLY A C 1
ATOM 785 O O . GLY A 1 106 ? 0.130 1.352 24.024 1.00 86.94 106 GLY A O 1
ATOM 786 N N . GLU A 1 107 ? -2.073 1.069 24.296 1.00 89.69 107 GLU A N 1
ATOM 787 C CA . GLU A 1 107 ? -2.103 -0.397 24.214 1.00 89.69 107 GLU A CA 1
ATOM 788 C C . GLU A 1 107 ? -1.911 -0.923 22.783 1.00 89.69 107 GLU A C 1
ATOM 790 O O . GLU A 1 107 ? -1.673 -2.112 22.573 1.00 89.69 107 GLU A O 1
ATOM 795 N N . LEU A 1 108 ? -1.963 -0.055 21.761 1.00 86.50 108 LEU A N 1
ATOM 796 C CA . LEU A 1 108 ? -1.783 -0.483 20.367 1.00 86.50 108 LEU A CA 1
ATOM 797 C C . LEU A 1 108 ? -0.450 -1.204 20.148 1.00 86.50 108 LEU A C 1
ATOM 799 O O . LEU A 1 108 ? -0.397 -2.168 19.391 1.00 86.50 108 LEU A O 1
ATOM 803 N N . THR A 1 109 ? 0.625 -0.765 20.804 1.00 87.69 109 THR A N 1
ATOM 804 C CA . THR A 1 109 ? 1.948 -1.400 20.667 1.00 87.69 109 THR A CA 1
ATOM 805 C C . THR A 1 109 ? 2.061 -2.748 21.383 1.00 87.69 109 THR A C 1
ATOM 807 O O . THR A 1 109 ? 2.980 -3.512 21.094 1.00 87.69 109 THR A O 1
ATOM 810 N N . GLU A 1 110 ? 1.113 -3.068 22.265 1.00 87.69 110 GLU A N 1
ATOM 811 C CA . GLU A 1 110 ? 1.039 -4.348 22.974 1.00 87.69 110 GLU A CA 1
ATOM 812 C C . GLU A 1 110 ? 0.334 -5.428 22.139 1.00 87.69 110 GLU A C 1
ATOM 814 O O . GLU A 1 110 ? 0.440 -6.626 22.418 1.00 87.69 110 GLU A O 1
ATOM 819 N N . LEU A 1 111 ? -0.357 -5.025 21.067 1.00 86.50 111 LEU A N 1
ATOM 820 C CA . LEU A 1 111 ? -1.033 -5.948 20.169 1.00 86.50 111 LEU A CA 1
ATOM 821 C C . LEU A 1 111 ? -0.039 -6.838 19.425 1.00 86.50 111 LEU A C 1
ATOM 823 O O . LEU A 1 111 ? 0.975 -6.408 18.865 1.00 86.50 111 LEU A O 1
ATOM 827 N N . ARG A 1 112 ? -0.393 -8.120 19.327 1.00 85.88 112 ARG A N 1
ATOM 828 C CA . ARG A 1 112 ? 0.395 -9.095 18.578 1.00 85.88 112 ARG A CA 1
ATOM 829 C C . ARG A 1 112 ? 0.531 -8.650 17.119 1.00 85.88 112 ARG A C 1
ATOM 831 O O . ARG A 1 112 ? -0.456 -8.412 16.432 1.00 85.88 112 ARG A O 1
ATOM 838 N N . ASN A 1 113 ? 1.769 -8.619 16.626 1.00 86.25 113 ASN A N 1
ATOM 839 C CA . ASN A 1 113 ? 2.141 -8.161 15.278 1.00 86.25 113 ASN A CA 1
ATOM 840 C C . ASN A 1 113 ? 1.957 -6.654 15.016 1.00 86.25 113 ASN A C 1
ATOM 842 O O . ASN A 1 113 ? 2.153 -6.220 13.874 1.00 86.25 113 ASN A O 1
ATOM 846 N N . MET A 1 114 ? 1.668 -5.856 16.046 1.00 89.81 114 MET A N 1
ATOM 847 C CA . MET A 1 114 ? 1.665 -4.400 15.968 1.00 89.81 114 MET A CA 1
ATOM 848 C C . MET A 1 114 ? 3.004 -3.850 16.465 1.00 89.81 114 MET A C 1
ATOM 850 O O . MET A 1 114 ? 3.349 -3.954 17.633 1.00 89.81 114 MET A O 1
ATOM 854 N N . GLY A 1 115 ? 3.800 -3.289 15.555 1.00 88.00 115 GLY A N 1
ATOM 855 C CA . GLY A 1 115 ? 5.021 -2.562 15.922 1.00 88.00 115 GLY A CA 1
ATOM 856 C C . GLY A 1 115 ? 4.761 -1.061 16.091 1.00 88.00 115 GLY A C 1
ATOM 857 O O . GLY A 1 115 ? 3.730 -0.580 15.616 1.00 88.00 115 GLY A O 1
ATOM 858 N N . PRO A 1 116 ? 5.721 -0.291 16.635 1.00 87.81 116 PRO A N 1
ATOM 859 C CA . PRO A 1 116 ? 5.569 1.152 16.860 1.00 87.81 116 PRO A CA 1
ATOM 860 C C . PRO A 1 116 ? 5.216 1.917 15.576 1.00 87.81 116 PRO A C 1
ATOM 862 O O . PRO A 1 116 ? 4.280 2.703 15.562 1.00 87.81 116 PRO A O 1
ATOM 865 N N . ILE A 1 117 ? 5.859 1.585 14.450 1.00 89.69 117 ILE A N 1
ATOM 866 C CA . ILE A 1 117 ? 5.561 2.184 13.134 1.00 89.69 117 ILE A CA 1
ATOM 867 C C . ILE A 1 117 ? 4.132 1.855 12.664 1.00 89.69 117 ILE A C 1
ATOM 869 O O . ILE A 1 117 ? 3.495 2.630 11.958 1.00 89.69 117 ILE A O 1
ATOM 873 N N . SER A 1 118 ? 3.631 0.659 12.989 1.00 89.94 118 SER A N 1
ATOM 874 C CA . SER A 1 118 ? 2.279 0.248 12.587 1.00 89.94 118 SER A CA 1
ATOM 875 C C . SER A 1 118 ? 1.223 0.932 13.451 1.00 89.94 118 SER A C 1
ATOM 877 O O . SER A 1 118 ? 0.240 1.411 12.896 1.00 89.94 118 SER A O 1
ATOM 879 N N . ALA A 1 119 ? 1.469 1.050 14.759 1.00 89.44 119 ALA A N 1
ATOM 880 C CA . ALA A 1 119 ? 0.631 1.814 15.677 1.00 89.44 119 ALA A CA 1
ATOM 881 C C . ALA A 1 119 ? 0.572 3.296 15.273 1.00 89.44 119 ALA A C 1
ATOM 883 O O . ALA A 1 119 ? -0.514 3.831 15.080 1.00 89.44 119 ALA A O 1
ATOM 884 N N . GLU A 1 120 ? 1.717 3.923 14.995 1.00 90.69 120 GLU A N 1
ATOM 885 C CA . GLU A 1 120 ? 1.785 5.318 14.539 1.00 90.69 120 GLU A CA 1
ATOM 886 C C . GLU A 1 120 ? 0.981 5.552 13.251 1.00 90.69 120 GLU A C 1
ATOM 888 O O . GLU A 1 120 ? 0.303 6.567 13.104 1.00 90.69 120 GLU A O 1
ATOM 893 N N . ARG A 1 121 ? 0.999 4.596 12.314 1.00 89.31 121 ARG A N 1
ATOM 894 C CA . ARG A 1 121 ? 0.174 4.670 11.098 1.00 89.31 121 ARG A CA 1
ATOM 895 C C . ARG A 1 121 ? -1.319 4.607 11.403 1.00 89.31 121 ARG A C 1
ATOM 897 O O . ARG A 1 121 ? -2.074 5.349 10.781 1.00 89.31 121 ARG A O 1
ATOM 904 N N . VAL A 1 122 ? -1.740 3.748 12.334 1.00 90.56 122 VAL A N 1
ATOM 905 C CA . VAL A 1 122 ? -3.138 3.691 12.794 1.00 90.56 122 VAL A CA 1
ATOM 906 C C . V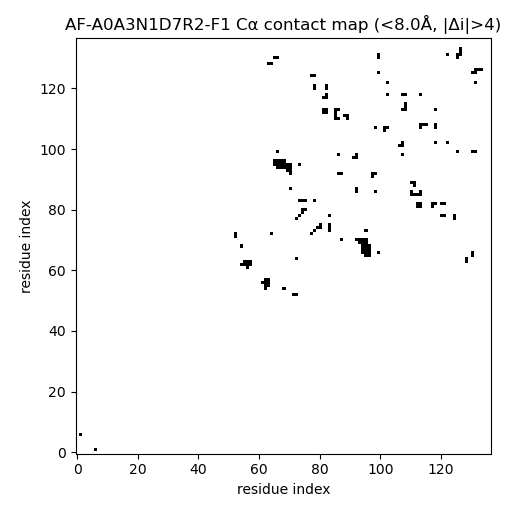AL A 1 122 ? -3.540 5.038 13.381 1.00 90.56 122 VAL A C 1
ATOM 908 O O . VAL A 1 122 ? -4.526 5.629 12.949 1.00 90.56 122 VAL A O 1
ATOM 911 N N . GLU A 1 123 ? -2.726 5.579 14.281 1.00 91.69 123 GLU A N 1
ATOM 912 C CA . GLU A 1 123 ? -2.980 6.879 14.897 1.00 91.69 123 GLU A CA 1
ATOM 913 C C . GLU A 1 123 ? -3.006 8.016 13.881 1.00 91.69 123 GLU A C 1
ATOM 915 O O . GLU A 1 123 ? -3.871 8.883 13.948 1.00 91.69 123 GLU A O 1
ATOM 920 N N . SER A 1 124 ? -2.093 8.012 12.909 1.00 89.75 124 SER A N 1
ATOM 921 C CA . SER A 1 124 ? -2.066 9.011 11.844 1.00 89.75 124 SER A CA 1
ATOM 922 C C . SER A 1 124 ? -3.354 8.994 11.026 1.00 89.75 124 SER A C 1
ATOM 924 O O . SER A 1 124 ? -3.863 10.062 10.693 1.00 89.75 124 SER A O 1
ATOM 926 N N . VAL A 1 125 ? -3.892 7.815 10.703 1.00 88.62 125 VAL A N 1
ATOM 927 C CA . VAL A 1 125 ? -5.171 7.692 9.988 1.00 88.62 125 VAL A CA 1
ATOM 928 C C . VAL A 1 125 ? -6.319 8.216 10.847 1.00 88.62 125 VAL A C 1
ATOM 930 O O . VAL A 1 125 ? -7.123 9.012 10.364 1.00 88.62 125 VAL A O 1
ATOM 933 N N . LEU A 1 126 ? -6.366 7.843 12.127 1.00 89.31 126 LEU A N 1
ATOM 934 C CA . LEU A 1 126 ? -7.399 8.311 13.052 1.00 89.31 126 LEU A CA 1
ATOM 935 C C . LEU A 1 126 ? -7.333 9.833 13.278 1.00 89.31 126 LEU A C 1
ATOM 937 O O . LEU A 1 126 ? -8.372 10.486 13.314 1.00 89.31 126 LEU A O 1
ATOM 941 N N . ARG A 1 127 ? -6.136 10.430 13.359 1.00 88.38 127 ARG A N 1
ATOM 942 C CA . ARG A 1 127 ? -5.955 11.893 13.446 1.00 88.38 127 ARG A CA 1
ATOM 943 C C . ARG A 1 127 ? -6.399 12.605 12.172 1.00 88.38 127 ARG A C 1
ATOM 945 O O . ARG A 1 127 ? -7.060 13.636 12.263 1.00 88.38 127 ARG A O 1
ATOM 952 N N . THR A 1 128 ? -6.072 12.068 10.996 1.00 85.38 128 THR A N 1
ATOM 953 C CA . THR A 1 128 ? -6.536 12.622 9.710 1.00 85.38 128 THR A CA 1
ATOM 954 C C . THR A 1 128 ? -8.059 12.568 9.600 1.00 85.38 128 THR A C 1
ATOM 956 O O . THR A 1 128 ? -8.665 13.508 9.098 1.00 85.38 128 THR A O 1
ATOM 959 N N . ALA A 1 129 ? -8.680 11.518 10.141 1.00 82.44 129 ALA A N 1
ATOM 960 C CA . ALA A 1 129 ? -10.132 11.395 10.246 1.00 82.44 129 ALA A CA 1
ATOM 961 C C . ALA A 1 129 ? -10.761 12.277 11.347 1.00 82.44 129 ALA A C 1
ATOM 963 O O . ALA A 1 129 ? -11.978 12.276 11.502 1.00 82.44 129 ALA A O 1
ATOM 964 N N . GLY A 1 130 ? -9.964 13.012 12.133 1.00 84.62 130 GLY A N 1
ATOM 965 C CA . GLY A 1 130 ? -10.453 13.843 13.239 1.00 84.62 130 GLY A CA 1
ATOM 966 C C . GLY A 1 130 ? -10.925 13.056 14.467 1.00 84.62 130 GLY A C 1
ATOM 967 O O . GLY A 1 130 ? -11.610 13.612 15.320 1.00 84.62 130 GLY A O 1
ATOM 968 N N . LEU A 1 131 ? -10.568 11.772 14.570 1.00 87.31 131 LEU A N 1
ATOM 969 C CA . LEU A 1 131 ? -10.993 10.864 15.642 1.00 87.31 131 LEU A CA 1
ATOM 970 C C . LEU A 1 131 ? -10.030 10.834 16.838 1.00 87.31 131 LEU A C 1
ATOM 972 O O . LEU A 1 131 ? -10.395 10.365 17.914 1.00 87.31 131 LEU A O 1
ATOM 976 N N . LEU A 1 132 ? -8.808 11.338 16.660 1.00 87.56 132 LEU A N 1
ATOM 977 C CA . LEU A 1 132 ? -7.833 11.536 17.730 1.00 87.56 132 LEU A CA 1
ATOM 978 C C . LEU A 1 132 ? -7.406 13.008 17.797 1.00 87.56 132 LEU A C 1
ATOM 980 O O . LEU A 1 132 ? -7.287 13.651 16.747 1.00 87.56 132 LEU A O 1
ATOM 984 N N . PRO A 1 133 ? -7.128 13.540 19.003 1.00 79.69 133 PRO A N 1
ATOM 985 C CA . PRO A 1 133 ? -6.575 14.879 19.146 1.00 79.69 133 PRO A CA 1
ATOM 986 C C . PRO A 1 133 ? -5.213 14.974 18.448 1.00 79.69 133 PRO A C 1
ATOM 988 O O . PRO A 1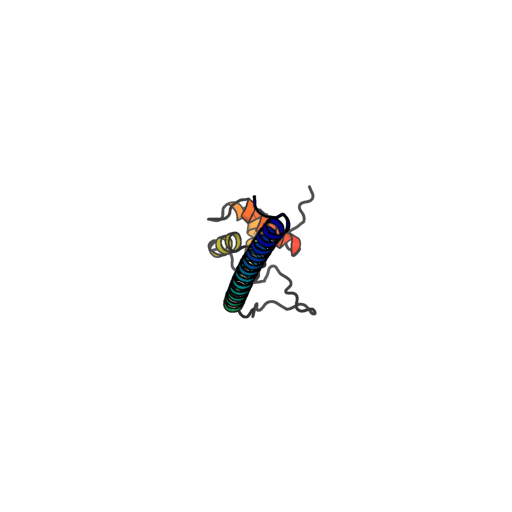 133 ? -4.446 14.006 18.384 1.00 79.69 133 PRO A O 1
ATOM 991 N N . ARG A 1 134 ? -4.901 16.155 17.904 1.00 73.25 134 ARG A N 1
ATOM 992 C CA . ARG A 1 134 ? -3.559 16.426 17.380 1.00 73.25 134 ARG A CA 1
ATOM 993 C C . ARG A 1 134 ? -2.589 16.447 18.556 1.00 73.25 134 ARG A C 1
ATOM 995 O O . ARG A 1 134 ? -2.865 17.088 19.564 1.00 73.25 134 ARG A O 1
ATOM 1002 N N . VAL A 1 135 ? -1.471 15.740 18.420 1.00 66.88 135 VAL A N 1
ATOM 1003 C CA . VAL A 1 135 ? -0.372 15.833 19.382 1.00 66.88 135 VAL A CA 1
ATOM 1004 C C . VAL A 1 135 ? 0.270 17.200 19.155 1.00 66.88 135 VAL A C 1
ATOM 1006 O O . VAL A 1 135 ? 1.065 17.366 18.232 1.00 66.88 135 VAL A O 1
ATOM 1009 N N . GLU A 1 136 ? -0.156 18.203 19.918 1.00 50.50 136 GLU A N 1
ATOM 1010 C CA . GLU A 1 136 ? 0.554 19.477 20.003 1.00 50.50 136 GLU A CA 1
ATOM 1011 C C . GLU A 1 136 ? 1.894 19.185 20.689 1.00 50.50 136 GLU A C 1
ATOM 1013 O O . GLU A 1 136 ? 1.931 18.814 21.862 1.00 50.50 136 GLU A O 1
ATOM 1018 N N . SER A 1 137 ? 2.971 19.214 19.901 1.00 42.56 137 SER A N 1
ATOM 1019 C CA . SER A 1 137 ? 4.357 19.108 20.376 1.00 42.56 137 SER A CA 1
ATOM 1020 C C . SER A 1 137 ? 4.939 20.494 20.594 1.00 42.56 137 SER A C 1
ATOM 1022 O O . SER A 1 137 ? 4.646 21.372 19.750 1.00 42.56 137 SER A O 1
#

Solvent-accessible surface area (backbone atoms only — not comparable to full-atom values): 7965 Å² total; per-residue (Å²): 132,83,51,73,68,56,54,51,52,54,51,52,53,50,50,53,52,49,50,54,52,51,53,53,52,49,59,50,50,51,53,52,49,52,53,51,51,55,50,50,52,48,51,51,56,76,68,49,70,84,80,79,73,91,56,72,64,41,99,84,69,51,74,68,74,51,53,83,34,49,45,74,77,42,38,71,87,72,27,60,65,62,46,38,50,19,47,67,68,34,91,77,54,63,27,37,42,48,52,51,53,33,50,77,70,60,48,44,53,72,34,68,82,26,45,66,72,37,35,52,50,53,50,51,50,35,35,74,56,66,73,40,81,79,84,86,126

Nearest PDB structures (foldseek):
  5aa4-assembly3_C  TM=3.760E-01  e=6.224E+00  Pseudomonas aeruginosa BWHPSA013
  5aa1-assembly2_B  TM=3.758E-01  e=7.069E+00  Pseudomonas aeruginosa BWHPSA013

Radius of gyration: 27.47 Å; Cα contacts (8 Å, |Δi|>4): 97; chains: 1; bounding box: 66×30×76 Å

pLDDT: mean 82.19, std 14.42, range [42.56, 97.5]

Secondary structure (DSSP, 8-state):
---HHHHHHHHHHHHHHHHHHHHHHHHHHHHHHHHHHHHHHHHHHHTS------S-B-TTS-B---TTSBGGGGTTTTS-HHHHHHHHHSTT-SBHHHHHHHHHTTGGGGSTT--HHHHHHHHHHHHHTTSS-----

Mean predicted aligned error: 14.09 Å